Protein AF-A0A0F9RIF2-F1 (afdb_monomer)

Foldseek 3Di:
DVVVVVVVVVPPPPDDPPVNVVVVVVVVVVVVVVLVVVLVVLVVVLVVDDPPDPSNVVSVVVNVVSVVVVVVVVVVVVVVVVVVVVVVVCVCVVPVPPDDDD

pLDDT: mean 80.38, std 13.12, range [49.12, 94.5]

Solvent-accessible surface area (backbone atoms only — not comparable to full-atom values): 6049 Å² total; per-residue (Å²): 124,71,74,60,60,61,59,63,72,72,72,70,82,76,73,81,53,69,71,59,52,52,53,52,52,52,50,53,50,52,51,51,53,51,52,54,52,51,51,53,50,46,55,61,53,34,73,73,40,59,87,87,34,73,67,26,51,52,37,53,50,51,53,52,51,61,64,51,48,58,57,52,51,52,51,53,52,51,51,53,50,52,53,50,52,51,51,54,52,52,52,51,60,75,67,59,79,82,82,87,75,137

Nearest PDB structures (foldseek):
  6jqa-assembly1_B  TM=5.645E-01  e=9.107E+00  Onion yellows phytoplasma OY-W
  6jqa-assembly1_A  TM=4.644E-01  e=9.107E+00  Onion yellows phytoplasma OY-W

Mean predicted aligned error: 13.65 Å

Organism: NCBI:txid412755

Radius of gyration: 24.78 Å; Cα contacts (8 Å, |Δi|>4): 21; chains: 1; bounding box: 59×26×75 Å

Structure (mmCIF, N/CA/C/O backbone):
data_AF-A0A0F9RIF2-F1
#
_entry.id   AF-A0A0F9RIF2-F1
#
loop_
_atom_site.group_PDB
_atom_site.id
_atom_site.type_symbol
_atom_site.label_atom_id
_atom_site.label_alt_id
_atom_site.label_comp_id
_atom_site.label_asym_id
_atom_site.label_entity_id
_atom_site.label_seq_id
_atom_site.pdbx_PDB_ins_code
_atom_site.Cartn_x
_atom_site.Cartn_y
_atom_site.Cartn_z
_atom_site.occupancy
_atom_site.B_iso_or_equiv
_atom_site.auth_seq_id
_atom_site.auth_comp_id
_atom_site.auth_asym_id
_atom_site.auth_atom_id
_atom_site.pdbx_PDB_model_num
ATOM 1 N N . MET A 1 1 ? -8.255 -8.756 52.017 1.00 54.53 1 MET A N 1
ATOM 2 C CA . MET A 1 1 ? -7.070 -8.489 51.163 1.00 54.53 1 MET A CA 1
ATOM 3 C C . MET A 1 1 ? -7.292 -8.780 49.665 1.00 54.53 1 MET A C 1
ATOM 5 O O . MET A 1 1 ? -6.618 -8.178 48.843 1.00 54.53 1 MET A O 1
ATOM 9 N N . ILE A 1 2 ? -8.267 -9.620 49.278 1.00 58.34 2 ILE A N 1
ATOM 10 C CA . ILE A 1 2 ? -8.554 -9.990 47.869 1.00 58.34 2 ILE A CA 1
ATOM 11 C C . ILE A 1 2 ? -9.219 -8.856 47.053 1.00 58.34 2 ILE A C 1
ATOM 13 O O . ILE A 1 2 ? -8.903 -8.672 45.880 1.00 58.34 2 ILE A O 1
ATOM 17 N N . ASN A 1 3 ? -10.052 -8.019 47.683 1.00 56.53 3 ASN A N 1
ATOM 18 C CA . ASN A 1 3 ? -10.765 -6.918 47.010 1.00 56.53 3 ASN A CA 1
ATOM 19 C C . ASN A 1 3 ? -9.866 -5.773 46.495 1.00 56.53 3 ASN A C 1
ATOM 21 O O . ASN A 1 3 ? -10.276 -5.016 45.619 1.00 56.53 3 ASN A O 1
ATOM 25 N N . LEU A 1 4 ? -8.627 -5.657 46.986 1.00 58.34 4 LEU A N 1
ATOM 26 C CA . LEU A 1 4 ? -7.669 -4.646 46.516 1.00 58.34 4 LEU A CA 1
ATOM 27 C C . LEU A 1 4 ? -7.016 -5.030 45.179 1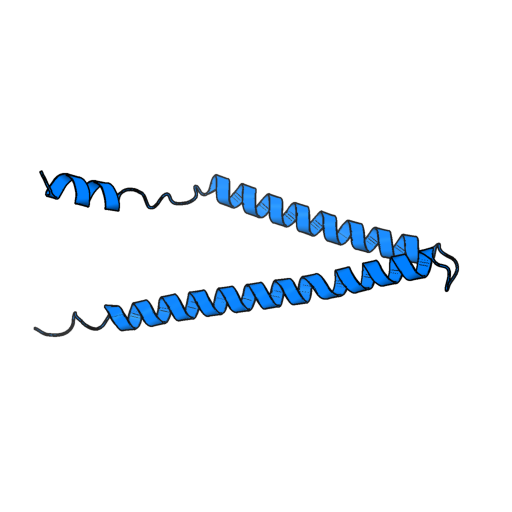.00 58.34 4 LEU A C 1
ATOM 29 O O . LEU A 1 4 ? -6.798 -4.162 44.335 1.00 58.34 4 LEU A O 1
ATOM 33 N N . LYS A 1 5 ? -6.769 -6.328 44.940 1.00 56.81 5 LYS A N 1
ATOM 34 C CA . LYS A 1 5 ? -6.180 -6.809 43.677 1.00 56.81 5 LYS A CA 1
ATOM 35 C C . LYS A 1 5 ? -7.129 -6.637 42.486 1.00 56.81 5 LYS A C 1
ATOM 37 O O . LYS A 1 5 ? -6.676 -6.270 41.408 1.00 56.81 5 LYS A O 1
ATOM 42 N N . LEU A 1 6 ? -8.435 -6.838 42.682 1.00 54.38 6 LEU A N 1
ATOM 43 C CA . LEU A 1 6 ? -9.444 -6.691 41.622 1.00 54.38 6 LEU A CA 1
ATOM 44 C C . LEU A 1 6 ? -9.630 -5.233 41.174 1.00 54.38 6 LEU A C 1
ATOM 46 O O . LEU A 1 6 ? -9.737 -4.972 39.979 1.00 54.38 6 LEU A O 1
ATOM 50 N N . LYS A 1 7 ? -9.580 -4.271 42.106 1.00 54.56 7 LYS A N 1
ATOM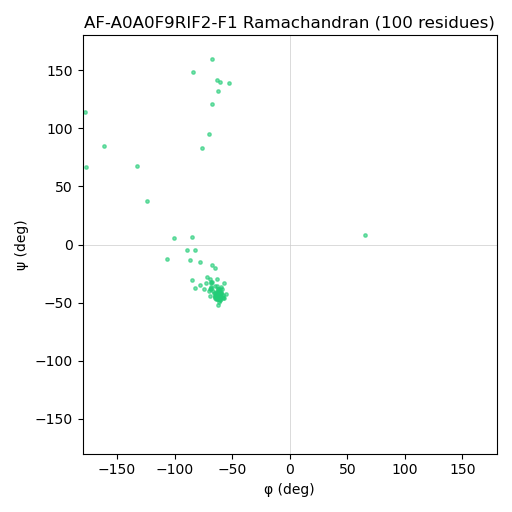 51 C CA . LYS A 1 7 ? -9.711 -2.842 41.774 1.00 54.56 7 LYS A CA 1
ATOM 52 C C . LYS A 1 7 ? -8.515 -2.315 40.973 1.00 54.56 7 LYS A C 1
ATOM 54 O O . LYS A 1 7 ? -8.677 -1.452 40.116 1.00 54.56 7 LYS A O 1
ATOM 59 N N . SER A 1 8 ? -7.325 -2.867 41.213 1.00 57.06 8 SER A N 1
ATOM 60 C CA . SER A 1 8 ? -6.105 -2.474 40.502 1.00 57.06 8 SER A CA 1
ATOM 61 C C . SER A 1 8 ? -6.072 -2.950 39.044 1.00 57.06 8 SER A C 1
ATOM 63 O O . SER A 1 8 ? -5.461 -2.280 38.217 1.00 57.06 8 SER A O 1
ATOM 65 N N . LEU A 1 9 ? -6.741 -4.058 38.703 1.00 57.16 9 LEU A N 1
ATOM 66 C CA . LEU A 1 9 ? -6.780 -4.584 37.330 1.00 57.16 9 LEU A CA 1
ATOM 67 C C . LEU A 1 9 ? -7.754 -3.826 36.405 1.00 57.16 9 LEU A C 1
ATOM 69 O O . LEU A 1 9 ? -7.660 -3.951 35.188 1.00 57.16 9 LEU A O 1
ATOM 73 N N . MET A 1 10 ? -8.661 -3.008 36.953 1.00 59.06 10 MET A N 1
ATOM 74 C CA . MET A 1 10 ? -9.624 -2.212 36.173 1.00 59.06 10 MET A CA 1
ATOM 75 C C . MET A 1 10 ? -9.108 -0.821 35.758 1.00 59.06 10 MET A C 1
ATOM 77 O O . MET A 1 10 ? -9.792 -0.118 35.019 1.00 59.06 10 MET A O 1
ATOM 81 N N . SER A 1 11 ? -7.914 -0.406 36.196 1.00 57.81 11 SER A N 1
ATOM 82 C CA . SER A 1 11 ? -7.455 0.991 36.076 1.00 57.81 11 SER A CA 1
ATOM 83 C C . SER A 1 11 ? -6.484 1.272 34.917 1.00 57.81 11 SER A C 1
ATOM 85 O O . SER A 1 11 ? -5.972 2.386 34.817 1.00 57.81 11 SER A O 1
ATOM 87 N N . THR A 1 12 ? -6.197 0.314 34.032 1.00 59.56 12 THR A N 1
ATOM 88 C CA . THR A 1 12 ? -5.123 0.480 33.027 1.00 59.56 12 THR A CA 1
ATOM 89 C C . THR A 1 12 ? -5.593 0.298 31.583 1.00 59.56 12 THR A C 1
ATOM 91 O O . THR A 1 12 ? -4.849 -0.186 30.736 1.00 59.56 12 THR A O 1
ATOM 94 N N . LYS A 1 13 ? -6.807 0.750 31.237 1.00 58.62 13 LYS A N 1
ATOM 95 C CA . LYS A 1 13 ? -7.093 1.105 29.834 1.00 58.62 13 LYS A CA 1
ATOM 96 C C . LYS A 1 13 ? -6.444 2.460 29.555 1.00 58.62 13 LYS A C 1
ATOM 98 O O . LYS A 1 13 ? -7.073 3.505 29.683 1.00 58.62 13 LYS A O 1
ATOM 103 N N . LYS A 1 14 ? -5.149 2.439 29.234 1.00 60.66 14 LYS A N 1
ATOM 104 C CA . LYS A 1 14 ? -4.396 3.628 28.826 1.00 60.66 14 LYS A CA 1
ATOM 105 C C . LYS A 1 14 ? -4.894 4.038 27.436 1.00 60.66 14 LYS A C 1
ATOM 107 O O . LYS A 1 14 ? -4.491 3.454 26.436 1.00 60.66 14 LYS A O 1
ATOM 112 N N . GLY A 1 15 ? -5.843 4.971 27.387 1.00 62.03 15 GLY A N 1
ATOM 113 C CA . GLY A 1 15 ? -6.264 5.598 26.136 1.00 62.03 15 GLY A CA 1
ATOM 114 C C . GLY A 1 15 ? -5.077 6.315 25.494 1.00 62.03 15 GLY A C 1
ATOM 115 O O . GLY A 1 15 ? -4.262 6.910 26.200 1.00 62.03 15 GLY A O 1
ATOM 116 N N . ILE A 1 16 ? -4.955 6.225 24.170 1.00 76.38 16 ILE A N 1
ATOM 117 C CA . ILE A 1 16 ? -3.939 6.971 23.424 1.00 76.38 16 ILE A CA 1
ATOM 118 C C . ILE A 1 16 ? -4.315 8.458 23.526 1.00 76.38 16 ILE A C 1
ATOM 120 O O . ILE A 1 16 ? -5.430 8.815 23.140 1.00 76.38 16 ILE A O 1
ATOM 124 N N . PRO A 1 17 ? -3.447 9.329 24.068 1.00 79.31 17 PRO A N 1
ATOM 125 C CA . PRO A 1 17 ? -3.730 10.754 24.134 1.00 79.31 17 PRO A CA 1
ATOM 126 C C . PRO A 1 17 ? -3.859 11.330 22.716 1.00 79.31 17 PRO A C 1
ATOM 128 O O . PRO A 1 17 ? -3.134 10.945 21.799 1.00 79.31 17 PRO A O 1
ATOM 131 N N . LEU A 1 18 ? -4.798 12.260 22.530 1.00 70.31 18 LEU A N 1
ATOM 132 C CA . LEU A 1 18 ? -5.178 12.796 21.215 1.00 70.31 18 LEU A CA 1
ATOM 133 C C . LEU A 1 18 ? -3.986 13.403 20.447 1.00 70.31 18 LEU A C 1
ATOM 135 O O . LEU A 1 18 ? -3.906 13.285 19.227 1.00 70.31 18 LEU A O 1
ATOM 139 N N . ASN A 1 19 ? -3.020 13.989 21.161 1.00 79.44 19 ASN A N 1
ATOM 140 C CA . ASN A 1 19 ? -1.792 14.526 20.568 1.00 79.44 19 ASN A CA 1
ATOM 141 C C . ASN A 1 19 ? -0.868 13.434 19.989 1.00 79.44 19 ASN A C 1
ATOM 143 O O . ASN A 1 19 ? -0.208 13.665 18.980 1.00 79.44 19 ASN A O 1
ATOM 147 N N . GLN A 1 20 ? -0.852 12.235 20.578 1.00 83.62 20 GLN A N 1
ATOM 148 C CA . GLN A 1 20 ? -0.093 11.088 20.082 1.00 83.62 20 GLN A CA 1
ATOM 149 C C . GLN A 1 20 ? -0.767 10.496 18.844 1.00 83.62 20 GLN A C 1
ATOM 151 O O . GLN A 1 20 ? -0.080 10.129 17.892 1.00 83.62 20 GLN A O 1
ATOM 156 N N . ALA A 1 21 ? -2.103 10.454 18.824 1.00 79.75 21 ALA A N 1
ATOM 157 C CA . ALA A 1 21 ? -2.853 10.041 17.641 1.00 79.75 21 ALA A CA 1
ATOM 158 C C . ALA A 1 21 ? -2.597 10.989 16.457 1.00 79.75 21 ALA A C 1
ATOM 160 O O . ALA A 1 21 ? -2.348 10.528 15.347 1.00 79.75 21 ALA A O 1
ATOM 161 N N . PHE A 1 22 ? -2.570 12.304 16.695 1.00 82.94 22 PHE A N 1
ATOM 162 C CA . PHE A 1 22 ? -2.286 13.288 15.649 1.00 82.94 22 PHE A CA 1
ATOM 163 C C . PHE A 1 22 ? -0.867 13.146 15.075 1.00 82.94 22 PHE A C 1
ATOM 165 O O . PHE A 1 22 ? -0.687 13.152 13.858 1.00 82.94 22 PHE A O 1
ATOM 172 N N . GLY A 1 23 ? 0.136 12.930 15.934 1.00 88.94 23 GLY A N 1
ATOM 173 C CA . GLY A 1 23 ? 1.509 12.655 15.495 1.00 88.94 23 GLY A CA 1
ATOM 174 C C . GLY A 1 23 ? 1.632 11.368 14.672 1.00 88.94 23 GLY A C 1
ATOM 175 O O . GLY A 1 23 ? 2.340 11.342 13.667 1.00 88.94 23 GLY A O 1
ATOM 176 N N . ALA A 1 24 ? 0.896 10.317 15.045 1.00 85.00 24 ALA A N 1
ATOM 177 C CA . ALA A 1 24 ? 0.864 9.066 14.289 1.00 85.00 24 ALA A CA 1
ATOM 178 C C . ALA A 1 24 ? 0.227 9.242 12.900 1.00 85.00 24 ALA A C 1
ATOM 180 O O . ALA A 1 24 ? 0.758 8.734 11.914 1.00 85.00 24 ALA A O 1
ATOM 181 N N . VAL A 1 25 ? -0.869 10.001 12.803 1.00 86.81 25 VAL A N 1
ATOM 182 C CA . VAL A 1 25 ? -1.510 10.312 11.515 1.00 86.81 25 VAL A CA 1
ATOM 183 C C . VAL A 1 25 ? -0.567 11.119 10.624 1.00 86.81 25 VAL A C 1
ATOM 185 O O . VAL A 1 25 ? -0.399 10.779 9.456 1.00 86.81 25 VAL A O 1
ATOM 188 N N . LEU A 1 26 ? 0.105 12.136 11.166 1.00 90.06 26 LEU A N 1
ATOM 189 C CA . LEU A 1 26 ? 1.044 12.954 10.397 1.00 90.06 26 LEU A CA 1
ATOM 190 C C . LEU A 1 26 ? 2.234 12.133 9.872 1.00 90.06 26 LEU A C 1
ATOM 192 O O . LEU A 1 26 ? 2.638 12.311 8.725 1.00 90.06 26 LEU A O 1
ATOM 196 N N . MET A 1 27 ? 2.743 11.182 10.661 1.00 90.06 27 MET A N 1
ATOM 197 C CA . MET A 1 27 ? 3.767 10.232 10.208 1.00 90.06 27 MET A CA 1
ATOM 198 C C . MET A 1 27 ? 3.276 9.350 9.057 1.00 90.06 27 MET A C 1
ATOM 200 O O . MET A 1 27 ? 3.992 9.183 8.072 1.00 90.06 27 MET A O 1
ATOM 204 N N . LEU A 1 28 ? 2.053 8.817 9.143 1.00 86.31 28 LEU A N 1
ATOM 205 C CA . LEU A 1 28 ? 1.469 8.025 8.056 1.00 86.31 28 LEU A CA 1
ATOM 206 C C . LEU A 1 28 ? 1.314 8.848 6.772 1.00 86.31 28 LEU A C 1
ATOM 208 O O . LEU A 1 28 ? 1.619 8.352 5.689 1.00 86.31 28 LEU A O 1
ATOM 212 N N . VAL A 1 29 ? 0.899 10.112 6.893 1.00 92.12 29 VAL A N 1
ATOM 213 C CA . VAL A 1 29 ? 0.794 11.031 5.753 1.00 92.12 29 VAL A CA 1
ATOM 214 C C . VAL A 1 29 ? 2.167 11.289 5.132 1.00 92.12 29 VAL A C 1
ATOM 216 O O . VAL A 1 29 ? 2.306 11.170 3.917 1.00 92.12 29 VAL A O 1
ATOM 219 N N . LEU A 1 30 ? 3.193 11.580 5.938 1.00 93.50 30 LEU A N 1
ATOM 220 C CA . LEU A 1 30 ? 4.554 11.797 5.434 1.00 93.50 30 LEU A CA 1
ATOM 221 C C . LEU A 1 30 ? 5.106 10.569 4.703 1.00 93.50 30 LEU A C 1
ATOM 223 O O . LEU A 1 30 ? 5.693 10.712 3.633 1.00 93.50 30 LEU A O 1
ATOM 227 N N . ILE A 1 31 ? 4.880 9.367 5.239 1.00 90.56 31 ILE A N 1
ATOM 228 C CA . ILE A 1 31 ? 5.272 8.118 4.573 1.00 90.56 31 ILE A CA 1
ATOM 229 C C . ILE A 1 31 ? 4.535 7.974 3.237 1.00 90.56 31 ILE A C 1
ATOM 231 O O . ILE A 1 31 ? 5.160 7.654 2.229 1.00 90.56 31 ILE A O 1
ATOM 235 N N . GLY A 1 32 ? 3.230 8.262 3.200 1.00 87.44 32 GLY A N 1
ATOM 236 C CA . GLY A 1 32 ? 2.447 8.235 1.964 1.00 87.44 32 GLY A CA 1
ATOM 237 C C . GLY A 1 32 ? 3.002 9.180 0.896 1.00 87.44 32 GLY A C 1
ATOM 238 O O . GLY A 1 32 ? 3.190 8.775 -0.250 1.00 87.44 32 GLY A O 1
ATOM 239 N N . VAL A 1 33 ? 3.339 10.415 1.280 1.00 92.56 33 VAL A N 1
ATOM 240 C CA . VAL A 1 33 ? 3.950 11.397 0.371 1.00 92.56 33 VAL A CA 1
ATOM 241 C C . VAL A 1 33 ? 5.307 10.908 -0.142 1.00 92.56 33 VAL A C 1
ATOM 243 O O . VAL A 1 33 ? 5.555 10.973 -1.344 1.00 92.56 33 VAL A O 1
ATOM 246 N N . LEU A 1 34 ? 6.165 10.369 0.730 1.00 91.19 34 LEU A N 1
ATOM 247 C CA . LEU A 1 34 ? 7.472 9.834 0.334 1.00 91.19 34 LEU A CA 1
ATOM 248 C C . LEU A 1 34 ? 7.354 8.702 -0.694 1.00 91.19 34 LEU A C 1
ATOM 250 O O . LEU A 1 34 ? 8.117 8.674 -1.657 1.00 91.19 34 LEU A O 1
ATOM 254 N N . VAL A 1 35 ? 6.384 7.800 -0.527 1.00 87.00 35 VAL A N 1
ATOM 255 C CA . VAL A 1 35 ? 6.145 6.705 -1.480 1.00 87.00 35 VAL A CA 1
ATOM 256 C C . VAL A 1 35 ? 5.701 7.244 -2.842 1.00 87.00 35 VAL A C 1
ATOM 258 O O . VAL A 1 35 ? 6.226 6.809 -3.865 1.00 87.00 35 V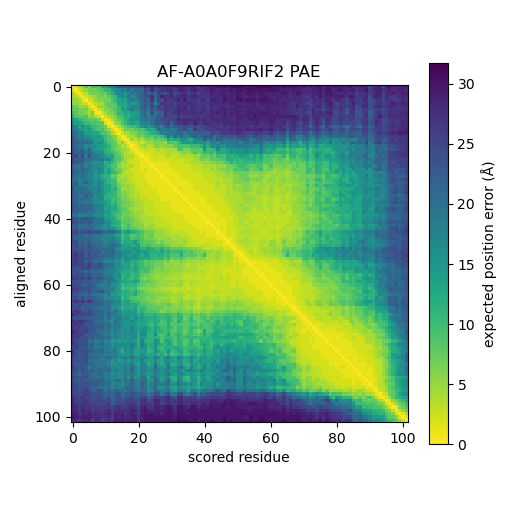AL A O 1
ATOM 261 N N . ILE A 1 36 ? 4.788 8.222 -2.875 1.00 87.31 36 ILE A N 1
ATOM 262 C CA . ILE A 1 36 ? 4.328 8.841 -4.131 1.00 87.31 36 ILE A CA 1
ATOM 263 C C . ILE A 1 36 ? 5.499 9.500 -4.870 1.00 87.31 36 ILE A C 1
ATOM 265 O O . ILE A 1 36 ? 5.665 9.299 -6.073 1.00 87.31 36 ILE A O 1
ATOM 269 N N . VAL A 1 37 ? 6.339 10.247 -4.148 1.00 91.44 37 VAL A N 1
ATOM 270 C CA . VAL A 1 37 ? 7.524 10.896 -4.725 1.00 91.44 37 VAL A CA 1
ATOM 271 C C . VAL A 1 37 ? 8.514 9.861 -5.264 1.00 91.44 37 VAL A C 1
ATOM 273 O O . VAL A 1 37 ? 9.029 10.036 -6.365 1.00 91.44 37 VAL A O 1
ATOM 276 N N . ALA A 1 38 ? 8.752 8.763 -4.543 1.00 88.06 38 ALA A N 1
ATOM 277 C CA . ALA A 1 38 ? 9.638 7.697 -5.008 1.00 88.06 38 ALA A CA 1
ATOM 278 C C . ALA A 1 38 ? 9.146 7.063 -6.321 1.00 88.06 38 ALA A C 1
ATOM 280 O O . ALA A 1 38 ? 9.938 6.885 -7.244 1.00 88.06 38 ALA A O 1
ATOM 281 N N . ILE A 1 39 ? 7.843 6.779 -6.438 1.00 87.56 39 ILE A N 1
ATOM 282 C CA . ILE A 1 39 ? 7.251 6.243 -7.675 1.00 87.56 39 ILE A CA 1
ATOM 283 C C . ILE A 1 39 ? 7.432 7.235 -8.824 1.00 87.56 39 ILE A C 1
ATOM 285 O O . ILE A 1 39 ? 7.871 6.844 -9.903 1.00 87.56 39 ILE A O 1
ATOM 289 N N . PHE A 1 40 ? 7.141 8.517 -8.587 1.00 89.94 40 PHE A N 1
ATOM 290 C CA . PHE A 1 40 ? 7.326 9.557 -9.596 1.00 89.94 40 PHE A CA 1
ATOM 291 C C . PHE A 1 40 ? 8.773 9.601 -10.098 1.00 89.94 40 PHE A C 1
ATOM 293 O O . PHE A 1 40 ? 9.004 9.624 -11.306 1.00 89.94 40 PHE A O 1
ATOM 300 N N . LEU A 1 41 ? 9.752 9.553 -9.192 1.00 91.06 41 LEU A N 1
ATOM 301 C CA . LEU A 1 41 ? 11.164 9.527 -9.565 1.00 91.06 41 LEU A CA 1
ATOM 302 C C . LEU A 1 41 ? 11.523 8.275 -10.368 1.00 91.06 41 LEU A C 1
ATOM 304 O O . LEU A 1 41 ? 12.190 8.404 -11.387 1.00 91.06 41 LEU A O 1
ATOM 308 N N . PHE A 1 42 ? 11.061 7.088 -9.964 1.00 88.88 42 PHE A N 1
ATOM 309 C CA . PHE A 1 42 ? 11.342 5.857 -10.706 1.00 88.88 42 PHE A CA 1
ATOM 310 C C . PHE A 1 42 ? 10.760 5.870 -12.119 1.00 88.88 42 PHE A C 1
ATOM 312 O O . PHE A 1 42 ? 11.445 5.440 -13.039 1.00 88.88 42 PHE A O 1
ATOM 319 N N . VAL A 1 43 ? 9.544 6.388 -12.312 1.00 87.81 43 VAL A N 1
ATOM 320 C CA . VAL A 1 43 ? 8.934 6.506 -13.648 1.00 87.81 43 VAL A CA 1
ATOM 321 C C . VAL A 1 43 ? 9.771 7.423 -14.541 1.00 87.81 43 VAL A C 1
ATOM 323 O O . VAL A 1 43 ? 10.199 7.006 -15.611 1.00 87.81 43 VAL A O 1
ATOM 326 N N . ASN A 1 44 ? 10.091 8.629 -14.062 1.00 89.94 44 ASN A N 1
ATOM 327 C CA . ASN A 1 44 ? 10.882 9.585 -14.842 1.00 89.94 44 ASN A CA 1
ATOM 328 C C . ASN A 1 44 ? 12.308 9.082 -15.109 1.00 89.94 44 ASN A C 1
ATOM 330 O O . ASN A 1 44 ? 12.860 9.334 -16.174 1.00 89.94 44 ASN A O 1
ATOM 334 N N . LEU A 1 45 ? 12.918 8.373 -14.156 1.00 87.69 45 LEU A N 1
ATOM 335 C CA . LEU A 1 45 ? 14.241 7.781 -14.345 1.00 87.69 45 LEU A CA 1
ATOM 336 C C . LEU A 1 45 ? 14.187 6.627 -15.357 1.00 87.69 45 LEU A C 1
ATOM 338 O O . LEU A 1 45 ? 15.079 6.508 -16.193 1.00 87.69 45 LEU A O 1
ATOM 342 N N . GLY A 1 46 ? 13.118 5.827 -15.325 1.00 86.88 46 GLY A N 1
ATOM 343 C CA . GLY A 1 46 ? 12.848 4.757 -16.283 1.00 86.88 46 GLY A CA 1
ATOM 344 C C . GLY A 1 46 ? 12.828 5.248 -17.728 1.00 86.88 46 GLY A C 1
ATOM 345 O O . GLY A 1 46 ? 13.453 4.626 -18.583 1.00 86.88 46 GLY A O 1
ATOM 346 N N . ASP A 1 47 ? 12.204 6.403 -17.973 1.00 87.69 47 ASP A N 1
ATOM 347 C CA . ASP A 1 47 ? 12.124 7.025 -19.302 1.00 87.69 47 ASP A CA 1
ATOM 348 C C . ASP A 1 47 ? 13.491 7.471 -19.853 1.00 87.69 47 ASP A C 1
ATOM 350 O O . ASP A 1 47 ? 13.652 7.643 -21.061 1.00 87.69 47 ASP A O 1
ATOM 354 N N . THR A 1 48 ? 14.496 7.650 -18.986 1.00 90.25 48 THR A N 1
ATOM 355 C CA . THR A 1 48 ? 15.863 8.015 -19.403 1.00 90.25 48 THR A CA 1
ATOM 356 C C . THR A 1 48 ? 16.740 6.813 -19.750 1.00 90.25 48 THR A C 1
ATOM 358 O O . THR A 1 48 ? 17.806 6.988 -20.343 1.00 90.25 48 THR A O 1
ATOM 361 N N . PHE A 1 49 ? 16.315 5.595 -19.400 1.00 91.38 49 PHE A N 1
ATOM 362 C CA . PHE A 1 49 ? 17.054 4.381 -19.725 1.00 91.38 49 PHE A CA 1
ATOM 363 C C . PHE A 1 49 ? 16.731 3.889 -21.135 1.00 91.38 49 PHE A C 1
ATOM 365 O O . PHE A 1 49 ? 15.615 4.012 -21.638 1.00 91.38 49 PHE A O 1
ATOM 372 N N . THR A 1 50 ? 17.716 3.264 -21.777 1.00 90.81 50 THR A N 1
ATOM 373 C CA . THR A 1 50 ? 17.497 2.580 -23.051 1.00 90.81 50 THR A CA 1
ATOM 374 C C . THR A 1 50 ? 16.508 1.433 -22.850 1.00 90.81 50 THR A C 1
ATOM 376 O O . THR A 1 50 ? 16.662 0.618 -21.938 1.00 90.81 50 THR A O 1
ATOM 379 N N . ALA A 1 51 ? 15.503 1.335 -23.721 1.00 86.12 51 ALA A N 1
ATOM 380 C CA . ALA A 1 51 ? 14.533 0.247 -23.667 1.00 86.12 51 ALA A CA 1
ATOM 381 C C . ALA A 1 51 ? 15.233 -1.127 -23.645 1.00 86.12 51 ALA A C 1
ATOM 383 O O . ALA A 1 51 ? 16.199 -1.351 -24.373 1.00 86.12 51 ALA A O 1
ATOM 384 N N . LEU A 1 52 ? 14.719 -2.044 -22.817 1.00 85.81 52 LEU A N 1
ATOM 385 C CA . LEU A 1 52 ? 15.254 -3.399 -22.591 1.00 85.81 52 LEU A CA 1
ATOM 386 C C . LEU A 1 52 ? 16.642 -3.466 -21.928 1.00 85.81 52 LEU A C 1
ATOM 388 O O . LEU A 1 52 ? 17.197 -4.560 -21.813 1.00 85.81 52 LEU A O 1
ATOM 392 N N . SER A 1 53 ? 17.197 -2.349 -21.448 1.00 92.38 53 SER A N 1
ATOM 393 C CA . SER A 1 53 ? 18.391 -2.400 -20.606 1.00 92.38 53 SER A CA 1
ATOM 394 C C . SER A 1 53 ? 18.086 -3.056 -19.252 1.00 92.38 53 SER A C 1
ATOM 396 O O . SER A 1 53 ? 16.931 -3.127 -18.809 1.00 92.38 53 SER A O 1
ATOM 398 N N . ALA A 1 54 ? 19.125 -3.549 -18.575 1.00 90.88 54 ALA A N 1
ATOM 399 C CA . ALA A 1 54 ? 18.976 -4.153 -17.253 1.00 90.88 54 ALA A CA 1
ATOM 400 C C . ALA A 1 54 ? 18.383 -3.151 -16.243 1.00 90.88 54 ALA A C 1
ATOM 402 O O . ALA A 1 54 ? 17.543 -3.514 -15.420 1.00 90.88 54 ALA A O 1
ATOM 403 N N . GLU A 1 55 ? 18.766 -1.881 -16.357 1.00 89.81 55 GLU A N 1
ATOM 404 C CA . GLU A 1 55 ? 18.321 -0.760 -15.530 1.00 89.81 55 GLU A CA 1
ATOM 405 C C . GLU A 1 55 ? 16.849 -0.412 -15.786 1.00 89.81 55 GLU A C 1
ATOM 407 O O . GLU A 1 55 ? 16.077 -0.252 -14.834 1.00 89.81 55 GLU A O 1
ATOM 412 N N . ALA A 1 56 ? 16.432 -0.368 -17.059 1.00 89.38 56 ALA A N 1
ATOM 413 C CA . ALA A 1 56 ? 15.038 -0.152 -17.441 1.00 89.38 56 ALA A CA 1
ATOM 414 C C . ALA A 1 56 ? 14.141 -1.282 -16.913 1.00 89.38 56 ALA A C 1
ATOM 416 O O . ALA A 1 56 ? 13.070 -1.034 -16.357 1.00 89.38 56 ALA A O 1
ATOM 417 N N . ASN A 1 57 ? 14.594 -2.534 -17.025 1.00 88.94 57 ASN A N 1
ATOM 418 C CA . ASN A 1 57 ? 13.830 -3.688 -16.556 1.00 88.94 57 ASN A CA 1
ATOM 419 C C . ASN A 1 57 ? 13.744 -3.749 -15.018 1.00 88.94 57 ASN A C 1
ATOM 421 O O . ASN A 1 57 ? 12.679 -4.027 -14.459 1.00 88.94 57 ASN A O 1
ATOM 425 N N . ALA A 1 58 ? 14.837 -3.426 -14.320 1.00 89.12 58 ALA A N 1
ATOM 426 C CA . ALA A 1 58 ? 14.846 -3.309 -12.862 1.00 89.12 58 ALA A CA 1
ATOM 427 C C . ALA A 1 58 ? 13.881 -2.213 -12.379 1.00 89.12 58 ALA A C 1
ATOM 429 O O . ALA A 1 58 ? 13.093 -2.436 -11.458 1.00 89.12 58 ALA A O 1
ATOM 430 N N . THR A 1 59 ? 13.884 -1.058 -13.047 1.00 89.88 59 THR A N 1
ATOM 431 C CA . THR A 1 59 ? 12.995 0.071 -12.740 1.00 89.88 59 THR A CA 1
ATOM 432 C C . THR A 1 59 ? 11.527 -0.283 -12.977 1.00 89.88 59 THR A C 1
ATOM 434 O O . THR A 1 59 ? 10.701 -0.095 -12.086 1.00 89.88 59 THR A O 1
ATOM 437 N N . ASN A 1 60 ? 11.201 -0.901 -14.116 1.00 88.81 60 ASN A N 1
ATOM 438 C CA . ASN A 1 60 ? 9.846 -1.378 -14.410 1.00 88.81 60 ASN A CA 1
ATOM 439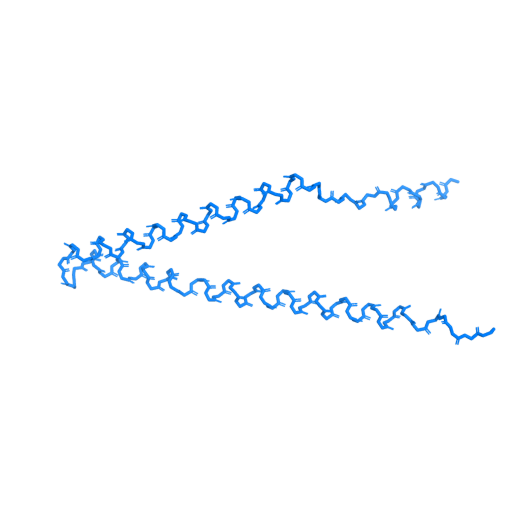 C C . ASN A 1 60 ? 9.355 -2.419 -13.395 1.00 88.81 60 ASN A C 1
ATOM 441 O O . ASN A 1 60 ? 8.191 -2.392 -12.982 1.00 88.81 60 ASN A O 1
ATOM 445 N N . THR A 1 61 ? 10.244 -3.309 -12.948 1.00 89.88 61 THR A N 1
ATOM 446 C CA . THR A 1 61 ? 9.930 -4.292 -11.903 1.00 89.88 61 THR A CA 1
ATOM 447 C C . THR A 1 61 ? 9.590 -3.597 -10.583 1.00 89.88 61 THR A C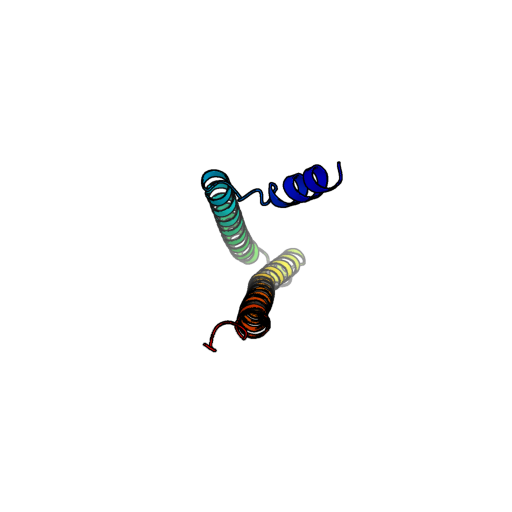 1
ATOM 449 O O . THR A 1 61 ? 8.571 -3.918 -9.972 1.00 89.88 61 THR A O 1
ATOM 452 N N . MET A 1 62 ? 10.386 -2.605 -10.170 1.00 88.00 62 MET A N 1
ATOM 453 C CA . MET A 1 62 ? 10.124 -1.825 -8.956 1.00 88.00 62 MET A CA 1
ATOM 454 C C . MET A 1 62 ? 8.808 -1.041 -9.043 1.00 88.00 62 MET A C 1
ATOM 456 O O . MET A 1 62 ? 7.996 -1.118 -8.122 1.00 88.00 62 MET A O 1
ATOM 460 N N . ILE A 1 63 ? 8.545 -0.347 -10.157 1.00 87.50 63 ILE A N 1
ATOM 461 C CA . ILE A 1 63 ? 7.289 0.396 -10.378 1.00 87.50 63 ILE A CA 1
ATOM 462 C C . ILE A 1 63 ? 6.080 -0.542 -10.268 1.00 87.50 63 ILE A C 1
ATOM 464 O O . ILE A 1 63 ? 5.110 -0.235 -9.574 1.00 87.50 63 ILE A O 1
ATOM 468 N N . THR A 1 64 ? 6.158 -1.717 -10.895 1.00 86.94 64 THR A N 1
ATOM 469 C CA . THR A 1 64 ? 5.079 -2.715 -10.865 1.00 86.94 64 THR A CA 1
ATOM 470 C C . THR A 1 64 ? 4.823 -3.232 -9.448 1.00 86.94 64 THR A C 1
ATOM 472 O O . THR A 1 64 ? 3.673 -3.360 -9.027 1.00 86.94 64 THR A O 1
ATOM 475 N N . GLN A 1 65 ? 5.879 -3.490 -8.672 1.00 84.50 65 GLN A N 1
ATOM 476 C CA . GLN A 1 65 ? 5.742 -3.894 -7.271 1.00 84.50 65 GLN A CA 1
ATOM 477 C C . GLN A 1 65 ? 5.074 -2.796 -6.431 1.00 84.50 65 GLN A C 1
ATOM 479 O O . GLN A 1 65 ? 4.121 -3.081 -5.701 1.00 84.50 65 GLN A O 1
ATOM 484 N N . PHE A 1 66 ? 5.49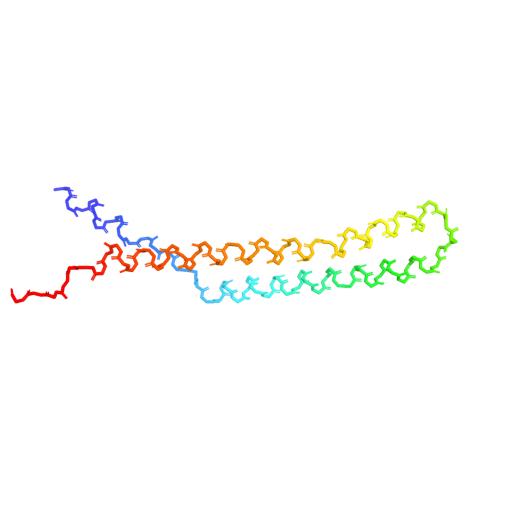8 -1.537 -6.583 1.00 83.25 66 PHE A N 1
ATOM 485 C CA . PHE A 1 66 ? 4.872 -0.399 -5.906 1.00 83.25 66 PHE A CA 1
ATOM 486 C C . PHE A 1 66 ? 3.411 -0.174 -6.310 1.00 83.25 66 PHE A C 1
ATOM 488 O O . PHE A 1 66 ? 2.639 0.286 -5.476 1.00 83.25 66 PHE A O 1
ATOM 495 N N . GLY A 1 67 ? 3.002 -0.525 -7.532 1.00 80.31 67 GLY A N 1
ATOM 496 C CA . GLY A 1 67 ? 1.595 -0.486 -7.945 1.00 80.31 67 GLY A CA 1
ATOM 497 C C . GLY A 1 67 ? 0.719 -1.528 -7.235 1.00 80.31 67 GLY A C 1
ATOM 498 O O . GLY A 1 67 ? -0.441 -1.262 -6.925 1.00 80.31 67 GLY A O 1
ATOM 499 N N . ASN A 1 68 ? 1.281 -2.695 -6.912 1.00 83.19 68 ASN A N 1
ATOM 500 C CA . ASN A 1 68 ? 0.535 -3.807 -6.316 1.00 83.19 68 ASN A CA 1
ATOM 501 C C . ASN A 1 68 ? 0.404 -3.706 -4.783 1.00 83.19 68 ASN A C 1
ATOM 503 O O . ASN A 1 68 ? -0.599 -4.149 -4.215 1.00 83.19 68 ASN A O 1
ATOM 507 N N . TYR A 1 69 ? 1.383 -3.111 -4.092 1.00 80.56 69 TYR A N 1
ATOM 508 C CA . TYR A 1 69 ? 1.374 -3.016 -2.625 1.00 80.56 69 TYR A CA 1
ATOM 509 C C . TYR A 1 69 ? 0.208 -2.198 -2.033 1.00 80.56 69 TYR A C 1
ATOM 511 O O . TYR A 1 69 ? -0.404 -2.683 -1.081 1.00 80.56 69 TYR 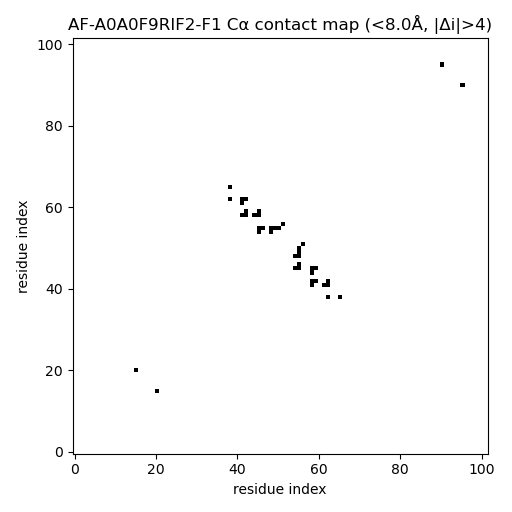A O 1
ATOM 519 N N . PRO A 1 70 ? -0.164 -1.012 -2.554 1.00 79.81 70 PRO A N 1
ATOM 520 C CA . PRO A 1 70 ? -1.293 -0.240 -2.037 1.00 79.81 70 PRO A CA 1
ATOM 521 C C . PRO A 1 70 ? -2.616 -1.007 -2.080 1.00 79.81 70 PRO A C 1
ATOM 523 O O . PRO A 1 70 ? -3.391 -0.938 -1.128 1.00 79.81 70 PRO A O 1
ATOM 526 N N . VAL A 1 71 ? -2.852 -1.785 -3.143 1.00 80.19 71 VAL A N 1
ATOM 527 C CA . VAL A 1 71 ? -4.055 -2.624 -3.279 1.00 80.19 71 VAL A CA 1
ATOM 528 C C . VAL A 1 71 ? -4.074 -3.708 -2.202 1.00 80.19 71 VAL A C 1
ATOM 530 O O . VAL A 1 71 ? -5.088 -3.886 -1.528 1.00 80.19 71 VAL A O 1
ATOM 533 N N . LEU A 1 72 ? -2.943 -4.385 -1.979 1.00 80.88 72 LEU A N 1
ATOM 534 C CA . LEU A 1 72 ? -2.804 -5.387 -0.918 1.00 80.88 72 LEU A CA 1
ATOM 535 C C . LEU A 1 72 ? -3.009 -4.779 0.477 1.00 80.88 72 LEU A C 1
ATOM 537 O O . LEU A 1 72 ? -3.744 -5.341 1.286 1.00 80.88 72 LEU A O 1
ATOM 541 N N . VAL A 1 73 ? -2.414 -3.617 0.759 1.00 81.75 73 VAL A N 1
ATOM 542 C CA . VAL A 1 73 ? -2.567 -2.924 2.050 1.00 81.75 73 VAL A CA 1
ATOM 543 C C . VAL A 1 73 ? -4.012 -2.462 2.263 1.00 81.75 73 VAL A C 1
ATOM 545 O O . VAL A 1 73 ? -4.551 -2.643 3.354 1.00 81.75 73 VAL A O 1
ATOM 548 N N . GLY A 1 74 ? -4.670 -1.924 1.232 1.00 80.75 74 GLY A N 1
ATOM 549 C CA . GLY A 1 74 ? -6.083 -1.540 1.289 1.00 80.75 74 GLY A CA 1
ATOM 550 C C . GLY A 1 74 ? -7.008 -2.736 1.536 1.00 80.75 74 GLY A C 1
ATOM 551 O O . GLY A 1 74 ? -7.928 -2.665 2.355 1.00 80.75 74 GLY A O 1
ATOM 552 N N . LEU A 1 75 ? -6.724 -3.871 0.89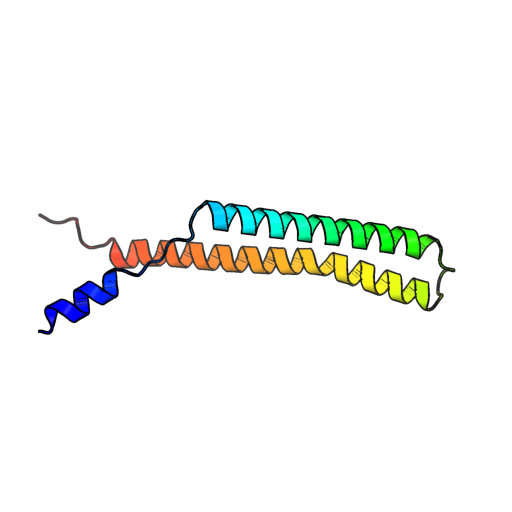6 1.00 84.44 75 LEU A N 1
ATOM 553 C CA . LEU A 1 75 ? -7.452 -5.120 1.108 1.00 84.44 75 LEU A CA 1
ATOM 554 C C . LEU A 1 75 ? -7.255 -5.655 2.536 1.00 84.44 75 LEU A C 1
ATOM 556 O O . LEU A 1 75 ? -8.224 -5.999 3.207 1.00 84.44 75 LEU A O 1
ATOM 560 N N . VAL A 1 76 ? -6.028 -5.656 3.062 1.00 89.69 76 VAL A N 1
ATOM 561 C CA . VAL A 1 76 ? -5.772 -6.056 4.458 1.00 89.69 76 VAL A CA 1
ATOM 562 C C . VAL A 1 76 ? -6.474 -5.112 5.441 1.00 89.69 76 VAL A C 1
ATOM 564 O O . VAL A 1 76 ? -7.109 -5.573 6.390 1.00 89.69 76 VAL A O 1
ATOM 567 N N . GLY A 1 77 ? -6.420 -3.799 5.202 1.00 86.25 77 GLY A N 1
ATOM 568 C CA . GLY A 1 77 ? -7.081 -2.801 6.045 1.00 86.25 77 GLY A CA 1
ATOM 569 C C . GLY A 1 77 ? -8.599 -2.982 6.105 1.00 86.25 77 GLY A C 1
ATOM 570 O O . GLY A 1 77 ? -9.186 -2.932 7.187 1.00 86.25 77 GLY A O 1
ATOM 571 N N . THR A 1 78 ? -9.236 -3.263 4.966 1.00 89.00 78 THR A N 1
ATOM 572 C CA . THR A 1 78 ? -10.680 -3.542 4.912 1.00 89.00 78 THR A CA 1
ATOM 573 C C . THR A 1 78 ? -11.047 -4.844 5.623 1.00 89.00 78 THR A C 1
ATOM 575 O O . THR A 1 78 ? -12.024 -4.858 6.369 1.00 89.00 78 THR A O 1
ATOM 578 N N . ILE A 1 79 ? -10.245 -5.908 5.499 1.00 92.06 79 ILE A N 1
ATOM 579 C CA . ILE A 1 79 ? -10.458 -7.160 6.249 1.00 92.06 79 ILE A CA 1
ATOM 580 C C . ILE A 1 79 ? -10.390 -6.918 7.764 1.00 92.06 79 ILE A C 1
ATOM 582 O O . ILE A 1 79 ? -11.271 -7.370 8.497 1.00 92.06 79 ILE A O 1
ATOM 586 N N . ILE A 1 80 ? -9.382 -6.180 8.244 1.00 91.56 80 ILE A N 1
ATOM 587 C CA . ILE A 1 80 ? -9.248 -5.847 9.673 1.00 91.56 80 ILE A CA 1
ATOM 588 C C . ILE A 1 80 ? -10.458 -5.036 10.150 1.00 91.56 80 ILE A C 1
ATOM 590 O O . ILE A 1 80 ? -11.010 -5.318 11.216 1.00 91.56 80 ILE A O 1
ATOM 594 N N . PHE A 1 81 ? -10.896 -4.057 9.355 1.00 92.44 81 PHE A N 1
ATOM 595 C CA . PHE A 1 81 ? -12.069 -3.248 9.668 1.00 92.44 81 PHE A CA 1
ATOM 596 C C . PHE A 1 81 ? -13.337 -4.104 9.782 1.00 92.44 81 PHE A C 1
ATOM 598 O O . PHE A 1 81 ? -14.053 -4.002 10.777 1.00 92.44 81 PHE A O 1
ATOM 605 N N . LEU A 1 82 ? -13.583 -5.002 8.824 1.00 93.69 82 LEU A N 1
ATOM 606 C CA . LEU A 1 82 ? -14.720 -5.924 8.867 1.00 93.69 82 LEU A CA 1
ATOM 607 C C . LEU A 1 82 ? -14.666 -6.840 10.097 1.00 93.69 82 LEU A C 1
ATOM 609 O O . LEU A 1 82 ? -15.680 -7.010 10.773 1.00 93.69 82 LEU A O 1
ATOM 613 N N . GLY A 1 83 ? -13.490 -7.375 10.436 1.00 93.00 83 GLY A N 1
ATOM 614 C CA . GLY A 1 83 ? -13.301 -8.189 11.639 1.00 93.00 83 GLY A CA 1
ATOM 615 C C . GLY A 1 83 ? -13.634 -7.431 12.927 1.00 93.00 83 GLY A C 1
ATOM 616 O O . GLY A 1 83 ? -14.331 -7.959 13.796 1.00 93.00 83 GLY A O 1
ATOM 617 N N . LEU A 1 84 ? -13.205 -6.169 13.032 1.00 93.50 84 LEU A N 1
ATOM 618 C CA . LEU A 1 84 ? -13.550 -5.293 14.154 1.00 93.50 84 LEU A CA 1
ATOM 619 C C . LEU A 1 84 ? -15.056 -5.029 14.235 1.00 93.50 84 LEU A C 1
ATOM 621 O O . LEU A 1 84 ? -15.639 -5.156 15.310 1.00 93.50 84 LEU A O 1
ATOM 625 N N . VAL A 1 85 ? -15.690 -4.696 13.108 1.00 94.50 85 VAL A N 1
ATOM 626 C CA . VAL A 1 85 ? -17.135 -4.429 13.041 1.00 94.50 85 VAL A CA 1
ATOM 627 C C . VAL A 1 85 ? -17.932 -5.657 13.476 1.00 94.50 85 VAL A C 1
ATOM 629 O O . VAL A 1 85 ? -18.807 -5.544 14.334 1.00 94.50 85 VAL A O 1
ATOM 632 N N . ILE A 1 86 ? -17.595 -6.841 12.959 1.00 91.81 86 ILE A N 1
ATOM 633 C CA . ILE A 1 86 ? -18.247 -8.096 13.353 1.00 91.81 86 ILE A CA 1
ATOM 634 C C . ILE A 1 86 ? -18.028 -8.368 14.845 1.00 91.81 86 ILE A C 1
ATOM 636 O O . ILE A 1 86 ? -18.984 -8.690 15.548 1.00 91.81 86 ILE A O 1
ATOM 640 N N . GLY A 1 87 ? -16.809 -8.187 15.361 1.00 90.88 87 GLY A N 1
ATOM 641 C CA . GLY A 1 87 ? -16.517 -8.366 16.786 1.00 90.88 87 GLY A CA 1
ATOM 642 C C . GLY A 1 87 ? -17.364 -7.461 17.688 1.00 90.88 87 GLY A C 1
ATOM 643 O O . GLY A 1 87 ? -17.923 -7.922 18.686 1.00 90.88 87 GLY A O 1
ATOM 644 N N . VAL A 1 88 ? -17.529 -6.189 17.309 1.00 90.75 88 VAL A N 1
ATOM 645 C CA . VAL A 1 88 ? -18.382 -5.234 18.033 1.00 90.75 88 VAL A CA 1
ATOM 646 C C . VAL A 1 88 ? -19.850 -5.660 17.977 1.00 90.75 88 VAL A C 1
ATOM 648 O O . VAL A 1 88 ? -20.510 -5.697 19.019 1.00 90.75 88 VAL A O 1
ATOM 651 N N . LEU A 1 89 ? -20.355 -6.048 16.804 1.00 90.06 89 LEU A N 1
ATOM 652 C CA . LEU A 1 89 ? -21.739 -6.499 16.637 1.00 90.06 89 LEU A CA 1
ATOM 653 C C . LEU A 1 89 ? -22.032 -7.746 17.479 1.00 90.06 89 LEU A C 1
ATOM 655 O O . LEU A 1 89 ? -22.983 -7.750 18.259 1.00 90.06 89 LEU A O 1
ATOM 659 N N . VAL A 1 90 ? -21.182 -8.772 17.398 1.00 89.00 90 VAL A N 1
ATOM 660 C CA . VAL A 1 90 ? -21.348 -10.016 18.166 1.00 89.00 90 VAL A CA 1
ATOM 661 C C . VAL A 1 90 ? -21.316 -9.741 19.667 1.00 89.00 90 VAL A C 1
ATOM 663 O O . VAL A 1 90 ? -22.165 -10.253 20.392 1.00 89.00 90 VAL A O 1
ATOM 666 N N . SER A 1 91 ? -20.404 -8.889 20.147 1.00 80.44 91 SER A N 1
ATOM 667 C CA . SER A 1 91 ? -20.370 -8.512 21.567 1.00 80.44 91 SER A CA 1
ATOM 668 C C . SER A 1 91 ? -21.641 -7.778 22.010 1.00 80.44 91 SER A C 1
ATOM 670 O O . SER A 1 91 ? -22.134 -8.015 23.113 1.00 80.44 91 SER A O 1
ATOM 672 N N . SER A 1 92 ? -22.221 -6.956 21.130 1.00 80.56 92 SER A N 1
ATOM 673 C CA . SER A 1 92 ? -23.449 -6.203 21.404 1.00 80.56 92 SER A CA 1
ATOM 674 C C . SER A 1 92 ? -24.669 -7.119 21.522 1.00 80.56 92 SER A C 1
ATOM 676 O O . SER A 1 92 ? -25.515 -6.898 22.386 1.00 80.56 92 SER A O 1
ATOM 678 N N . PHE A 1 93 ? -24.739 -8.192 20.728 1.00 79.25 93 PHE A N 1
ATOM 679 C CA . PHE A 1 93 ? -25.825 -9.176 20.819 1.00 79.25 93 PHE A CA 1
ATOM 680 C C . PHE A 1 93 ? -25.609 -10.214 21.929 1.00 79.25 93 PHE A C 1
ATOM 682 O O . PHE A 1 93 ? -26.559 -10.567 22.625 1.00 79.25 93 PHE A O 1
ATOM 689 N N . ALA A 1 94 ? -24.372 -10.665 22.154 1.00 71.88 94 ALA A N 1
ATOM 690 C CA . ALA A 1 94 ? -24.052 -11.650 23.189 1.00 71.88 94 ALA A CA 1
ATOM 691 C C . ALA A 1 94 ? -24.210 -11.098 24.621 1.00 71.88 94 ALA A C 1
ATOM 693 O O . ALA A 1 94 ? -24.541 -11.853 25.533 1.00 71.88 94 ALA A O 1
ATOM 694 N N . PHE A 1 95 ? -24.010 -9.789 24.828 1.00 62.81 95 PHE A N 1
ATOM 695 C CA . PHE A 1 95 ? -24.169 -9.134 26.136 1.00 62.81 95 PHE A CA 1
ATOM 696 C C . PHE A 1 95 ? -25.432 -8.261 26.267 1.00 62.81 95 PHE A C 1
ATOM 698 O O . PHE A 1 95 ? -25.798 -7.900 27.385 1.00 62.81 95 PHE A O 1
ATOM 705 N N . GLY A 1 96 ? -26.134 -7.945 25.174 1.00 57.84 96 GLY A N 1
ATOM 706 C CA . GLY A 1 96 ? -27.321 -7.075 25.180 1.00 57.84 96 GLY A CA 1
ATOM 707 C C . GLY A 1 96 ? -28.650 -7.748 25.554 1.00 57.84 96 GLY A C 1
ATOM 708 O O . GLY A 1 96 ? -29.659 -7.063 25.683 1.00 57.84 96 GLY A O 1
ATOM 709 N N . GLY A 1 97 ? -28.683 -9.070 25.756 1.00 59.34 97 GLY A N 1
ATOM 710 C CA . GLY A 1 97 ? -29.926 -9.842 25.926 1.00 59.34 97 GLY A CA 1
ATOM 711 C C . GLY A 1 97 ? -30.531 -9.919 27.338 1.00 59.34 97 GLY A C 1
ATOM 712 O O . GLY A 1 97 ? -31.478 -10.676 27.537 1.00 59.34 97 GLY A O 1
ATOM 713 N N . ARG A 1 98 ? -30.018 -9.199 28.348 1.00 60.22 98 ARG A N 1
ATOM 714 C CA . ARG A 1 98 ? -30.544 -9.264 29.733 1.00 60.22 98 ARG A CA 1
ATOM 715 C C . ARG A 1 98 ? -30.760 -7.887 30.358 1.00 60.22 98 ARG A C 1
ATOM 717 O O . ARG A 1 98 ? -30.093 -7.512 31.317 1.00 60.22 98 ARG A O 1
ATOM 724 N N . ARG A 1 99 ? -31.729 -7.141 29.829 1.00 60.84 99 ARG A N 1
ATOM 725 C CA . ARG A 1 99 ? -32.463 -6.100 30.572 1.00 60.84 99 ARG A CA 1
ATOM 726 C C . ARG A 1 99 ? -33.763 -5.781 29.837 1.00 60.84 99 ARG A C 1
ATOM 728 O O . ARG A 1 99 ? -33.823 -4.890 29.003 1.00 60.84 99 ARG A O 1
ATOM 735 N N . GLY A 1 100 ? -34.786 -6.576 30.121 1.00 56.34 100 GLY A N 1
ATOM 736 C CA . GLY A 1 100 ? -36.110 -6.457 29.520 1.00 56.34 100 GLY A CA 1
ATOM 737 C C . GLY A 1 100 ? -37.057 -7.478 30.135 1.00 56.34 100 GLY A C 1
ATOM 738 O O . GLY A 1 100 ? -37.436 -8.440 29.483 1.00 56.34 100 GL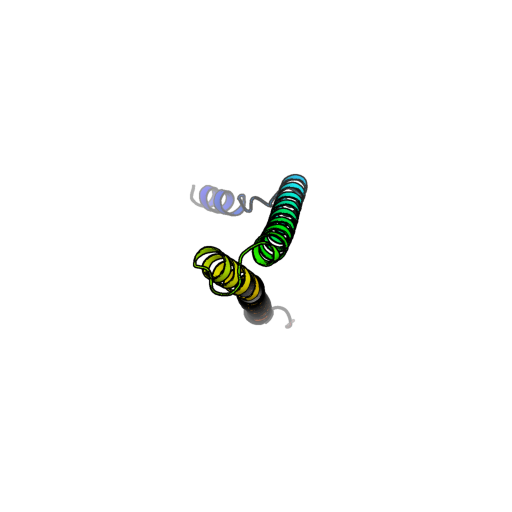Y A O 1
ATOM 739 N N . GLY A 1 101 ? -37.357 -7.304 31.417 1.00 53.50 101 GLY A N 1
ATOM 740 C CA . GLY A 1 101 ? -38.296 -8.123 32.171 1.00 53.50 101 GLY A CA 1
ATOM 741 C C . GLY A 1 101 ? -38.390 -7.562 33.581 1.00 53.50 101 GLY A C 1
ATOM 742 O O . GLY A 1 101 ? -37.370 -7.515 34.265 1.00 53.50 101 GLY A O 1
ATOM 743 N N . VAL A 1 102 ? -39.578 -7.045 33.897 1.00 49.12 102 VAL A N 1
ATOM 744 C CA . VAL A 1 102 ? -40.104 -6.657 35.217 1.00 49.12 102 VAL A CA 1
ATOM 745 C C . VAL A 1 102 ? -39.519 -7.424 36.400 1.00 49.12 102 VAL A C 1
ATOM 747 O O . VAL A 1 102 ? -39.371 -8.660 36.290 1.00 49.12 102 VAL A O 1
#

Sequence (102 aa):
MINLKLKSLMSTKKGIPLNQAFGAVLMLVLIGVLVIVAIFLFVNLGDTFTALSAEANATNTMITQFGNYPVLVGLVGTIIFLGLVIGVLVSSFAFGGRRGGV

Secondary structure (DSSP, 8-state):
-HHHHHHHHTS---PPPHHHHHHHHHHHHHHHHHHHHHHHHHHHHHTTSPTT-HHHHHHHHHHHHHHHHHHHHHHHHHHHHHHHHHHHHHHHHHHSSS----